Protein AF-A0A520JAW1-F1 (afdb_monomer)

pLDDT: mean 94.28, std 6.82, ran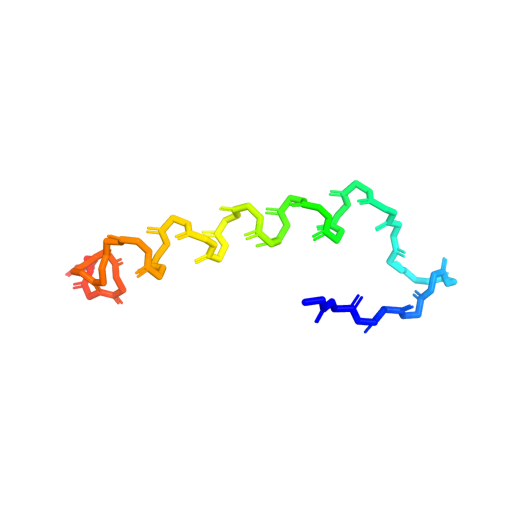ge [58.97, 97.75]

Foldseek 3Di:
DDDDDCVPDPPVNVVVVVVVVVVCVVPVVVVVPD

Solvent-accessible surface area (backbone atoms only — not comparable to full-atom values): 2256 Å² total; per-residue (Å²): 139,86,89,74,63,67,92,82,46,53,73,66,59,54,50,50,50,52,54,55,51,45,55,36,71,78,39,58,68,62,76,68,73,123

Sequence (34 aa):
SISCDHRVVDGWDAASFVQGLKKYLETPVLLFAD

Secondary structure (DSSP, 8-state):
-----TTTS-HHHHHHHHHHHHHHHHSGGGGG--

Structure (mmCIF, N/CA/C/O backbone):
data_AF-A0A520JAW1-F1
#
_entry.id   AF-A0A520JAW1-F1
#
loop_
_atom_site.group_PDB
_atom_site.id
_atom_site.type_symbol
_atom_site.label_atom_id
_atom_site.label_alt_id
_atom_site.label_comp_id
_atom_site.label_asym_id
_atom_site.label_entity_id
_atom_site.label_seq_id
_atom_site.pdbx_PDB_ins_code
_atom_site.Cartn_x
_atom_site.Cartn_y
_atom_site.Cartn_z
_atom_site.occupancy
_atom_site.B_iso_or_equiv
_atom_site.auth_seq_id
_atom_site.auth_comp_id
_atom_site.auth_asym_id
_atom_site.auth_atom_id
_atom_site.pdbx_PDB_model_num
ATOM 1 N N . SER A 1 1 ? 7.314 4.544 4.543 1.00 83.62 1 SER A N 1
ATOM 2 C CA . SER A 1 1 ?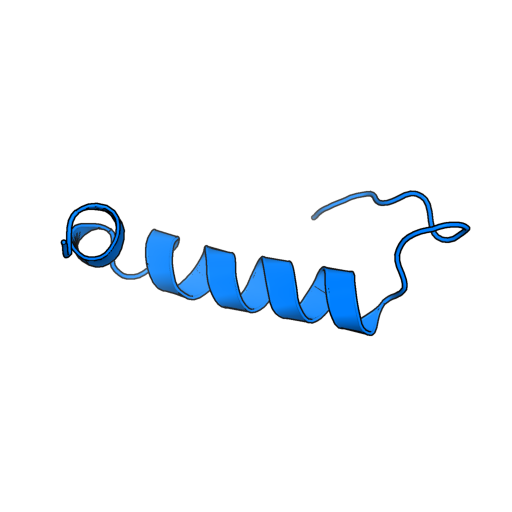 7.985 4.896 3.278 1.00 83.62 1 SER A CA 1
ATOM 3 C C . SER A 1 1 ? 8.118 3.630 2.460 1.00 83.62 1 SER A C 1
ATOM 5 O O . SER A 1 1 ? 8.354 2.586 3.056 1.00 83.62 1 SER A O 1
ATOM 7 N N . ILE A 1 2 ? 7.912 3.707 1.152 1.00 93.00 2 ILE A N 1
ATOM 8 C CA . ILE A 1 2 ? 8.018 2.579 0.222 1.00 93.00 2 ILE A CA 1
ATOM 9 C C . ILE A 1 2 ? 8.951 3.005 -0.911 1.00 93.00 2 ILE A C 1
ATOM 11 O O . ILE A 1 2 ? 8.869 4.134 -1.391 1.00 93.00 2 ILE A O 1
ATOM 15 N N . SER A 1 3 ? 9.839 2.098 -1.309 1.00 94.81 3 SER A N 1
ATOM 16 C CA . SER A 1 3 ? 10.725 2.260 -2.458 1.00 94.81 3 SER A CA 1
ATOM 17 C C . SER A 1 3 ? 10.233 1.363 -3.589 1.00 94.81 3 SER A C 1
ATOM 19 O O . SER A 1 3 ? 10.076 0.160 -3.390 1.00 94.81 3 SER A O 1
ATOM 21 N N . CYS A 1 4 ? 10.001 1.952 -4.762 1.00 94.75 4 CYS A N 1
ATOM 22 C CA . CYS A 1 4 ? 9.546 1.260 -5.969 1.00 94.75 4 CYS A CA 1
ATOM 23 C C . CYS A 1 4 ? 10.529 1.507 -7.118 1.00 94.75 4 CYS A C 1
ATOM 25 O O . CYS A 1 4 ? 11.146 2.572 -7.186 1.00 94.75 4 CYS A O 1
ATOM 27 N N . ASP A 1 5 ? 10.638 0.561 -8.053 1.00 96.31 5 ASP A N 1
ATOM 28 C CA . ASP A 1 5 ? 11.340 0.791 -9.319 1.00 96.31 5 ASP A CA 1
ATOM 29 C C . ASP A 1 5 ? 10.487 1.688 -10.234 1.00 96.31 5 ASP A C 1
ATOM 31 O O . ASP A 1 5 ? 9.504 1.234 -10.825 1.00 96.31 5 ASP A O 1
ATOM 35 N N . HIS A 1 6 ? 10.873 2.962 -10.366 1.00 94.94 6 HIS A N 1
ATOM 36 C CA . HIS A 1 6 ? 10.107 3.956 -11.129 1.00 94.94 6 HIS A CA 1
ATOM 37 C C . HIS A 1 6 ? 10.135 3.729 -12.654 1.00 94.94 6 HIS A C 1
ATOM 39 O O . HIS A 1 6 ? 9.446 4.409 -13.413 1.00 94.94 6 HIS A O 1
ATOM 45 N N . ARG A 1 7 ? 10.922 2.764 -13.146 1.00 97.25 7 ARG A N 1
ATOM 46 C CA . ARG A 1 7 ? 10.862 2.357 -14.560 1.00 97.25 7 ARG A CA 1
ATOM 47 C C . ARG A 1 7 ? 9.596 1.562 -14.874 1.00 97.25 7 ARG A C 1
ATOM 49 O O . ARG A 1 7 ? 9.244 1.439 -16.041 1.00 97.25 7 ARG A O 1
ATOM 56 N N . VAL A 1 8 ?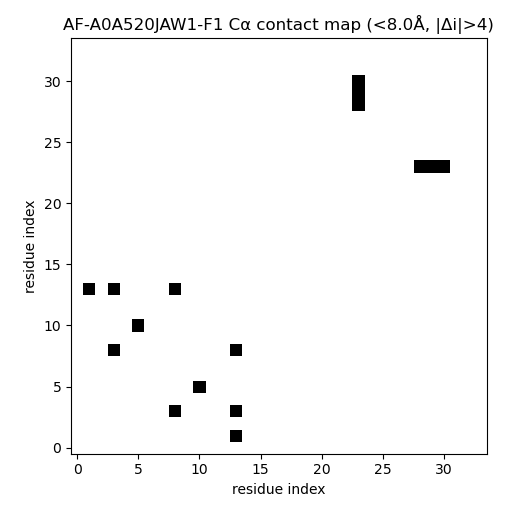 8.961 0.999 -13.845 1.00 97.31 8 VAL A N 1
ATOM 57 C CA . VAL A 1 8 ? 7.810 0.095 -13.967 1.00 97.31 8 VAL A CA 1
ATOM 58 C C . VAL A 1 8 ? 6.596 0.623 -13.208 1.00 97.31 8 VAL A C 1
ATOM 60 O O . VAL A 1 8 ? 5.478 0.453 -13.677 1.00 97.31 8 VAL A O 1
ATOM 63 N N . VAL A 1 9 ? 6.807 1.259 -12.054 1.00 95.44 9 VAL A N 1
ATOM 64 C CA . VAL A 1 9 ? 5.738 1.763 -11.183 1.00 95.44 9 VAL A CA 1
ATOM 65 C C . VAL A 1 9 ? 5.827 3.277 -11.100 1.00 95.44 9 VAL A C 1
ATOM 67 O O . VAL A 1 9 ? 6.853 3.807 -10.680 1.00 95.44 9 VAL A O 1
ATOM 70 N N . ASP A 1 10 ? 4.762 3.980 -11.462 1.00 96.50 10 ASP A N 1
ATOM 71 C CA . ASP A 1 10 ? 4.736 5.433 -11.334 1.00 96.50 10 ASP A CA 1
ATOM 72 C C . ASP A 1 10 ? 4.369 5.897 -9.908 1.00 96.50 10 ASP A C 1
ATOM 74 O O . ASP A 1 10 ? 4.036 5.117 -9.006 1.00 96.50 10 ASP A O 1
ATOM 78 N N . GLY A 1 11 ? 4.462 7.208 -9.683 1.00 95.88 11 GLY A N 1
ATOM 79 C CA . GLY A 1 11 ? 4.139 7.803 -8.389 1.00 95.88 11 GLY A CA 1
ATOM 80 C C . GLY A 1 11 ? 2.656 7.713 -8.008 1.00 95.88 11 GLY A C 1
ATOM 81 O O . GLY A 1 11 ? 2.347 7.666 -6.816 1.00 95.88 11 GLY A O 1
ATOM 82 N N . TRP A 1 12 ? 1.744 7.679 -8.982 1.00 96.56 12 TRP A N 1
ATOM 83 C CA . TRP A 1 12 ? 0.307 7.590 -8.725 1.00 96.56 12 TRP A CA 1
ATOM 84 C C . TRP A 1 12 ? -0.077 6.196 -8.235 1.00 96.56 12 TRP A C 1
ATOM 86 O O . TRP A 1 12 ? -0.787 6.073 -7.233 1.00 96.56 12 TRP A O 1
ATOM 96 N N . ASP A 1 13 ? 0.442 5.154 -8.876 1.00 96.81 13 ASP A N 1
ATOM 97 C CA . ASP A 1 13 ? 0.225 3.764 -8.490 1.00 96.81 13 ASP A CA 1
ATOM 98 C C . ASP A 1 13 ? 0.802 3.490 -7.101 1.00 96.81 13 ASP A C 1
ATOM 100 O O . ASP A 1 13 ? 0.119 2.942 -6.229 1.00 96.81 13 ASP A O 1
ATOM 104 N N . ALA A 1 14 ? 2.028 3.959 -6.839 1.00 96.62 14 ALA A N 1
ATOM 105 C CA . ALA A 1 14 ? 2.644 3.842 -5.522 1.00 96.62 14 ALA A CA 1
ATOM 106 C C . ALA A 1 14 ? 1.816 4.560 -4.437 1.00 96.62 14 ALA A C 1
ATOM 108 O O . ALA A 1 14 ? 1.579 4.005 -3.360 1.00 96.62 14 ALA A O 1
ATOM 109 N N . ALA A 1 15 ? 1.336 5.777 -4.716 1.00 96.75 15 ALA A N 1
ATOM 110 C CA . ALA A 1 15 ? 0.514 6.535 -3.777 1.00 96.75 15 ALA A CA 1
ATOM 111 C C . ALA A 1 15 ? -0.853 5.877 -3.537 1.00 96.75 15 ALA A C 1
ATOM 113 O O . ALA A 1 15 ? -1.309 5.818 -2.393 1.00 96.75 15 ALA A O 1
ATOM 114 N N . SER A 1 16 ? -1.496 5.374 -4.589 1.00 97.12 16 SER A N 1
ATOM 115 C CA . SER A 1 16 ? -2.792 4.693 -4.513 1.00 97.12 16 SER A CA 1
ATOM 116 C C . SER A 1 16 ? -2.693 3.408 -3.696 1.00 97.12 16 SER A C 1
ATOM 118 O O . SER A 1 16 ? -3.524 3.165 -2.820 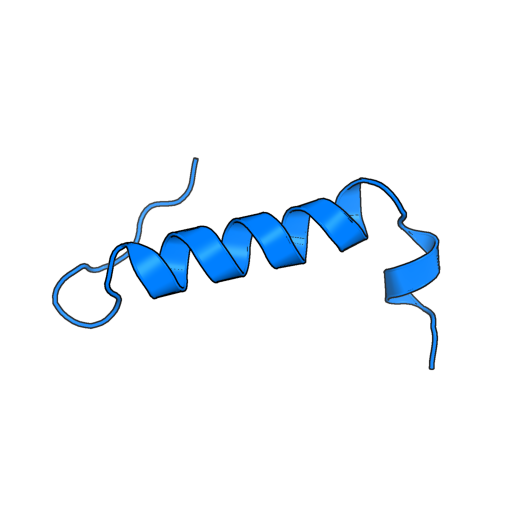1.00 97.12 16 SER A O 1
ATOM 120 N N . PHE A 1 17 ? -1.627 2.629 -3.900 1.00 96.38 17 PHE A N 1
ATOM 121 C CA . PHE A 1 17 ? -1.360 1.425 -3.118 1.00 96.38 17 PHE A CA 1
ATOM 122 C C . PHE A 1 17 ? -1.189 1.730 -1.626 1.00 96.38 17 PHE A C 1
ATOM 124 O O . PHE A 1 17 ? -1.837 1.103 -0.790 1.00 9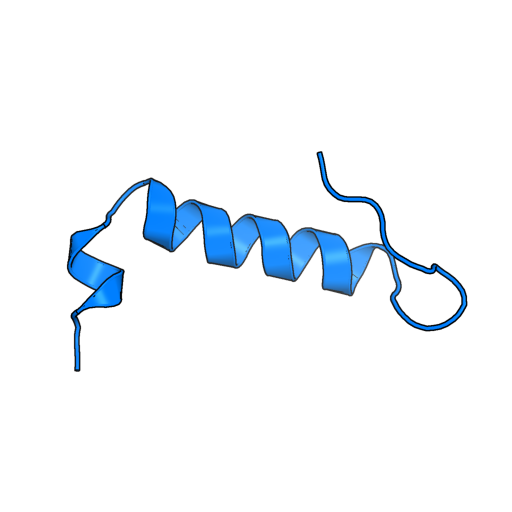6.38 17 PHE A O 1
ATOM 131 N N . VAL A 1 18 ? -0.368 2.726 -1.273 1.00 96.75 18 VAL A N 1
ATOM 132 C CA . VAL A 1 18 ? -0.152 3.110 0.134 1.00 96.75 18 VAL A CA 1
ATOM 133 C C . VAL A 1 18 ? -1.438 3.611 0.785 1.00 96.75 18 VAL A C 1
ATOM 135 O O . VAL A 1 18 ? -1.704 3.280 1.939 1.00 96.75 18 VAL A O 1
ATOM 138 N N . GLN A 1 19 ? -2.252 4.382 0.063 1.00 96.69 19 GLN A N 1
ATOM 139 C CA . GLN A 1 19 ? -3.548 4.849 0.559 1.00 96.69 19 GLN A CA 1
ATOM 140 C C . GLN A 1 19 ? -4.527 3.688 0.782 1.00 96.69 19 GLN A C 1
ATOM 142 O O . GLN A 1 19 ? -5.205 3.647 1.809 1.00 96.69 19 GLN A O 1
ATOM 147 N N . GLY A 1 20 ? -4.561 2.714 -0.130 1.00 96.19 20 GLY A N 1
ATOM 148 C CA . GLY A 1 20 ? -5.347 1.492 0.038 1.00 96.19 20 GLY A CA 1
ATOM 149 C C . GLY A 1 20 ? -4.881 0.675 1.242 1.00 96.19 20 GLY A C 1
ATOM 150 O O . GLY A 1 20 ? -5.687 0.318 2.099 1.00 96.19 20 GLY A O 1
ATOM 151 N N . LEU A 1 21 ? -3.572 0.451 1.362 1.00 96.25 21 LEU A N 1
ATOM 152 C CA . LEU A 1 21 ? -2.973 -0.260 2.490 1.00 96.25 21 LEU A CA 1
ATOM 153 C C . LEU A 1 21 ? -3.275 0.437 3.824 1.00 96.25 21 LEU A C 1
ATOM 155 O O . LEU A 1 21 ? -3.620 -0.226 4.800 1.00 96.25 21 LEU A O 1
ATOM 159 N N . LYS A 1 22 ? -3.215 1.772 3.859 1.00 96.69 22 LYS A N 1
ATOM 160 C CA . LYS A 1 22 ? -3.551 2.574 5.040 1.00 96.69 22 LYS A CA 1
ATOM 161 C C . LYS A 1 22 ? -4.957 2.262 5.560 1.00 96.69 22 LYS A C 1
ATOM 163 O O . LYS A 1 22 ? -5.104 2.053 6.758 1.00 96.69 22 LYS A O 1
ATOM 168 N N . LYS A 1 23 ? -5.959 2.150 4.681 1.00 97.06 23 LYS A N 1
ATOM 169 C CA . LYS A 1 23 ? -7.343 1.825 5.071 1.00 97.06 23 LYS A CA 1
ATOM 170 C C . LYS A 1 23 ? -7.437 0.501 5.838 1.00 97.06 23 LYS A C 1
ATOM 172 O O . LYS A 1 23 ? -8.140 0.421 6.841 1.00 97.06 23 LYS A O 1
ATOM 177 N N . TYR A 1 24 ? -6.714 -0.523 5.392 1.00 96.75 24 TYR A N 1
ATOM 178 C CA . TYR A 1 24 ? -6.694 -1.819 6.072 1.00 96.75 24 TYR A CA 1
ATOM 179 C C . TYR A 1 24 ? -5.938 -1.774 7.400 1.00 96.75 24 TYR A C 1
ATOM 181 O O . TYR A 1 24 ? -6.362 -2.397 8.367 1.00 96.75 24 TYR A O 1
ATOM 189 N N . LEU A 1 25 ? -4.842 -1.019 7.470 1.00 96.25 25 LEU A N 1
ATOM 190 C CA . LEU A 1 25 ? -4.075 -0.871 8.708 1.00 96.25 25 LEU A CA 1
ATOM 191 C C . LEU A 1 25 ? -4.828 -0.052 9.767 1.00 96.25 25 LEU A C 1
ATOM 193 O O . LEU A 1 25 ? -4.741 -0.360 10.952 1.00 96.25 25 LEU A O 1
ATOM 197 N N . GLU A 1 26 ? -5.583 0.968 9.355 1.00 97.75 26 GLU A N 1
ATOM 198 C CA . GLU A 1 26 ? -6.415 1.781 10.251 1.00 97.75 26 GLU A CA 1
ATOM 199 C C . GLU A 1 26 ? -7.690 1.054 10.689 1.00 97.75 26 GLU A C 1
ATOM 201 O O . GLU A 1 26 ? -8.252 1.362 11.738 1.00 97.75 26 GLU A O 1
ATOM 206 N N . THR A 1 27 ? -8.174 0.087 9.907 1.00 97.38 27 THR A N 1
ATOM 207 C CA . THR A 1 27 ? -9.354 -0.713 10.255 1.00 97.38 27 THR A CA 1
ATOM 208 C C . THR A 1 27 ? -9.106 -2.197 9.944 1.00 97.38 27 THR A C 1
ATOM 210 O O . THR A 1 27 ? -9.584 -2.707 8.929 1.00 97.38 27 THR A O 1
A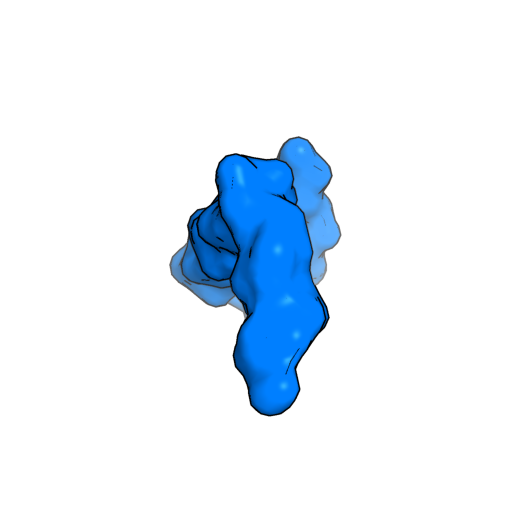TOM 213 N N . PRO A 1 28 ? -8.407 -2.927 10.837 1.00 94.81 28 PRO A N 1
ATOM 214 C CA . PRO A 1 28 ? -7.921 -4.283 10.567 1.00 94.81 28 PRO A CA 1
ATOM 215 C C . PRO A 1 28 ? -9.015 -5.311 10.277 1.00 94.81 28 PRO A C 1
ATOM 217 O O . PRO A 1 28 ? -8.755 -6.293 9.594 1.00 94.81 28 PRO A O 1
ATOM 220 N N . VAL A 1 29 ? -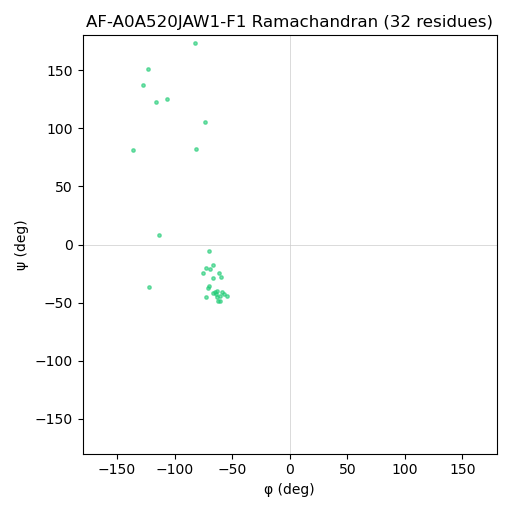10.247 -5.095 10.756 1.00 96.44 29 VAL A N 1
ATOM 221 C CA . VAL A 1 29 ? -11.377 -5.999 10.468 1.00 96.44 29 VAL A CA 1
ATOM 222 C C . VAL A 1 29 ? -11.656 -6.112 8.966 1.00 96.44 29 VAL A C 1
ATOM 224 O O . VAL A 1 29 ? -12.102 -7.155 8.507 1.00 96.44 29 VAL A O 1
ATOM 227 N N . LEU A 1 30 ? -11.329 -5.072 8.187 1.00 95.06 30 LEU A N 1
ATOM 228 C CA . LEU A 1 30 ? -11.494 -5.072 6.735 1.00 95.06 30 LEU A CA 1
ATOM 229 C C . LEU A 1 30 ? -10.571 -6.070 6.026 1.00 95.06 30 LEU A C 1
ATOM 231 O O . LEU A 1 30 ? -10.837 -6.405 4.881 1.00 95.06 30 LEU A O 1
ATOM 235 N N . LEU A 1 31 ? -9.510 -6.553 6.683 1.00 93.75 31 LEU A N 1
ATOM 236 C CA . LEU A 1 31 ? -8.662 -7.625 6.146 1.00 93.75 31 LEU A CA 1
ATOM 237 C C . LEU A 1 31 ? -9.377 -8.980 6.105 1.00 93.75 31 LEU A C 1
ATOM 239 O O . LEU A 1 31 ? -8.948 -9.864 5.374 1.00 93.75 31 LEU A O 1
ATOM 243 N N . PHE A 1 32 ? -10.431 -9.147 6.905 1.00 93.56 32 PHE A N 1
ATOM 244 C CA . PHE A 1 32 ? -11.191 -10.391 7.040 1.00 93.56 32 PHE A CA 1
ATOM 245 C C . PHE A 1 32 ? -12.623 -10.258 6.515 1.00 93.56 32 PHE A C 1
ATOM 247 O O . PHE A 1 32 ? -13.445 -11.135 6.757 1.00 93.56 32 PHE A O 1
ATOM 254 N N . ALA A 1 33 ? -12.940 -9.134 5.868 1.00 85.19 33 ALA A N 1
ATOM 255 C C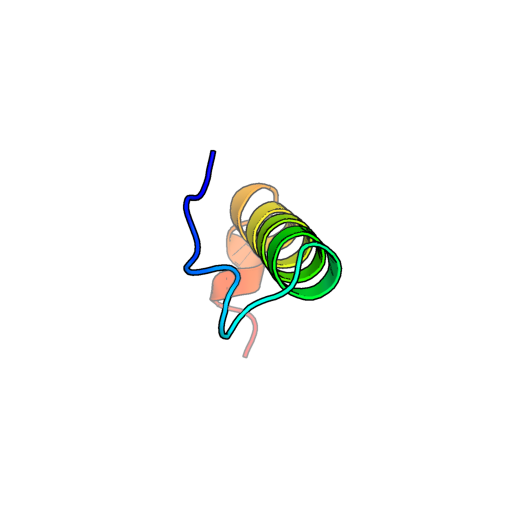A . ALA A 1 33 ? -14.245 -8.895 5.279 1.00 85.19 33 ALA A CA 1
ATOM 256 C C . ALA A 1 33 ? -14.319 -9.585 3.906 1.00 85.19 33 ALA A C 1
ATOM 258 O O . ALA A 1 33 ? -14.103 -8.939 2.884 1.00 85.19 33 ALA A O 1
ATOM 259 N N . ASP A 1 34 ? -14.607 -10.886 3.937 1.00 58.97 34 ASP A N 1
ATOM 260 C CA . ASP A 1 34 ? -15.104 -11.733 2.842 1.00 58.9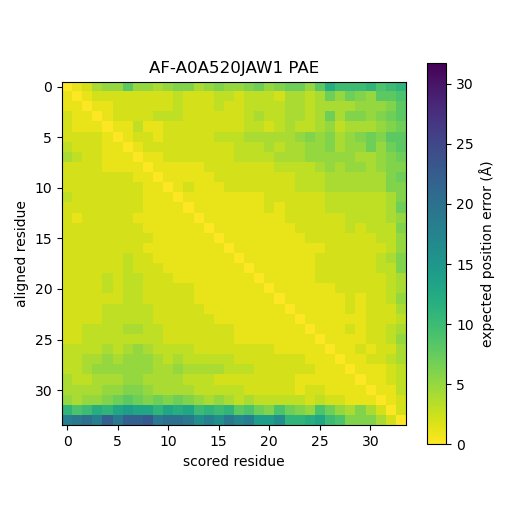7 34 ASP A CA 1
ATOM 261 C C . ASP A 1 34 ? -16.294 -12.556 3.366 1.00 58.97 34 ASP A C 1
ATOM 263 O O . ASP A 1 34 ? -16.217 -13.036 4.526 1.00 58.97 34 ASP A O 1
#

Mean predicted aligned error: 3.04 Å

Radius of gyration: 11.93 Å; Cα contacts (8 Å, |Δi|>4): 8; chains: 1; bounding box: 26×20×25 Å